Protein AF-A0A7R9XK84-F1 (afdb_monomer_lite)

Structure (mmCIF, N/CA/C/O backbone):
data_AF-A0A7R9XK84-F1
#
_entry.id   AF-A0A7R9XK84-F1
#
loop_
_atom_site.group_PDB
_atom_site.id
_atom_site.type_symbol
_atom_site.label_atom_id
_atom_site.label_alt_id
_atom_site.label_comp_id
_atom_site.label_asym_id
_atom_site.label_entity_id
_atom_site.label_seq_id
_atom_site.pdbx_PDB_ins_code
_atom_site.Cartn_x
_atom_site.Cartn_y
_atom_site.Cartn_z
_atom_site.occupancy
_atom_site.B_iso_or_equiv
_atom_site.auth_seq_id
_atom_site.auth_comp_id
_atom_site.auth_asym_id
_atom_site.auth_atom_id
_atom_site.pdbx_PDB_model_num
ATOM 1 N N . ARG A 1 1 ? 10.778 -7.298 11.059 1.00 48.56 1 ARG A N 1
ATOM 2 C CA . ARG A 1 1 ? 10.128 -5.977 11.224 1.00 48.56 1 ARG A CA 1
ATOM 3 C C . ARG A 1 1 ? 9.045 -6.166 12.270 1.00 48.56 1 ARG A C 1
ATOM 5 O O . ARG A 1 1 ? 8.047 -6.797 11.960 1.00 48.56 1 ARG A O 1
ATOM 12 N N . THR A 1 2 ? 9.293 -5.759 13.508 1.00 52.97 2 THR A N 1
ATOM 13 C CA . THR A 1 2 ? 8.288 -5.835 14.573 1.00 52.97 2 THR A CA 1
ATOM 14 C C . THR A 1 2 ? 7.243 -4.771 14.271 1.00 52.97 2 THR A C 1
ATOM 16 O O . THR A 1 2 ? 7.591 -3.597 14.146 1.00 52.97 2 THR A O 1
ATOM 19 N N . TYR A 1 3 ? 5.997 -5.180 14.045 1.00 66.75 3 TYR A N 1
ATOM 20 C CA . TYR A 1 3 ? 4.890 -4.235 13.965 1.00 66.75 3 TYR A CA 1
ATOM 21 C C . TYR A 1 3 ? 4.845 -3.471 15.300 1.00 66.75 3 TYR A C 1
ATOM 23 O O . TYR A 1 3 ? 4.953 -4.124 16.339 1.00 66.75 3 TYR A O 1
ATOM 31 N N . PRO A 1 4 ? 4.781 -2.128 15.323 1.00 86.38 4 PRO A N 1
ATOM 32 C CA . PRO A 1 4 ? 4.914 -1.399 16.577 1.00 86.38 4 PRO A CA 1
ATOM 33 C C . PRO A 1 4 ? 3.757 -1.765 17.513 1.00 86.38 4 PRO A C 1
ATOM 35 O O . PRO A 1 4 ? 2.601 -1.528 17.164 1.00 86.38 4 PRO A O 1
ATOM 38 N N . GLU A 1 5 ? 4.056 -2.298 18.701 1.00 89.25 5 GLU A N 1
ATOM 39 C CA . GLU A 1 5 ? 3.060 -2.656 19.733 1.00 89.25 5 GLU A CA 1
ATOM 40 C C . GLU A 1 5 ? 2.086 -1.498 20.005 1.00 89.25 5 GLU A C 1
ATOM 42 O O . GLU A 1 5 ? 0.883 -1.691 20.154 1.00 89.25 5 GLU A O 1
ATOM 47 N N . LYS A 1 6 ? 2.591 -0.260 19.925 1.00 90.62 6 LYS A N 1
ATOM 48 C CA . LYS A 1 6 ? 1.802 0.970 20.037 1.00 90.62 6 LYS A CA 1
ATOM 49 C C . LYS A 1 6 ? 0.612 1.031 19.068 1.00 90.62 6 LYS A C 1
ATOM 51 O O . LYS A 1 6 ? -0.447 1.508 19.456 1.00 90.62 6 LYS A O 1
ATOM 56 N N . ILE A 1 7 ? 0.767 0.576 17.822 1.00 90.25 7 ILE A N 1
ATOM 57 C CA . ILE A 1 7 ? -0.324 0.611 16.837 1.00 90.25 7 ILE A CA 1
ATOM 58 C C . ILE A 1 7 ? -1.363 -0.468 17.159 1.00 90.25 7 ILE A C 1
ATOM 60 O O . ILE A 1 7 ? -2.554 -0.206 17.035 1.00 90.25 7 ILE A O 1
ATOM 64 N N . GLN A 1 8 ? -0.938 -1.652 17.615 1.00 91.19 8 GLN A N 1
ATOM 65 C CA . GLN A 1 8 ? -1.873 -2.709 18.027 1.00 91.19 8 GLN A CA 1
ATOM 66 C C . GLN A 1 8 ? -2.725 -2.259 19.211 1.00 91.19 8 GLN A C 1
ATOM 68 O O . GLN A 1 8 ? -3.939 -2.445 19.183 1.00 91.19 8 GLN A O 1
ATOM 73 N N . ASN A 1 9 ? -2.107 -1.599 20.193 1.00 94.06 9 ASN A N 1
ATOM 74 C CA . ASN A 1 9 ? -2.819 -1.058 21.347 1.00 94.06 9 ASN A CA 1
ATOM 75 C C . ASN A 1 9 ? -3.866 -0.024 20.921 1.00 94.06 9 ASN A C 1
ATOM 77 O O . ASN A 1 9 ? -5.014 -0.139 21.324 1.00 94.06 9 ASN A O 1
ATOM 81 N N . ILE A 1 10 ? -3.520 0.915 20.031 1.00 93.50 10 ILE A N 1
ATOM 82 C CA . ILE A 1 10 ? -4.483 1.905 19.517 1.00 93.50 10 ILE A CA 1
ATOM 83 C C . ILE A 1 10 ? -5.638 1.225 18.769 1.00 93.50 10 ILE A C 1
ATOM 85 O O . ILE A 1 10 ? -6.790 1.609 18.952 1.00 93.50 10 ILE A O 1
ATOM 89 N N . ILE A 1 11 ? -5.351 0.218 17.935 1.00 95.00 11 ILE A N 1
ATOM 90 C CA . ILE A 1 11 ? -6.386 -0.526 17.199 1.00 95.00 11 ILE A CA 1
ATOM 91 C C . ILE A 1 11 ? -7.358 -1.200 18.173 1.00 95.00 11 ILE A C 1
ATOM 93 O O . ILE A 1 11 ? -8.570 -1.074 18.004 1.00 95.00 11 ILE A O 1
ATOM 97 N N . ALA A 1 12 ? -6.830 -1.864 19.204 1.00 95.12 12 ALA A N 1
ATOM 98 C CA . ALA A 1 12 ? -7.629 -2.556 20.208 1.00 95.12 12 ALA A CA 1
ATOM 99 C C . ALA A 1 12 ? -8.426 -1.587 21.100 1.00 95.12 12 ALA A C 1
ATOM 101 O O . ALA A 1 12 ? -9.625 -1.778 21.279 1.00 95.12 12 ALA A O 1
ATOM 102 N N . GLU A 1 13 ? -7.791 -0.534 21.621 1.00 96.94 13 GLU A N 1
ATOM 103 C CA . GLU A 1 13 ? -8.413 0.462 22.508 1.00 96.94 13 GLU A CA 1
ATOM 104 C C . GLU A 1 13 ? -9.548 1.230 21.827 1.00 96.94 13 GLU A C 1
ATOM 106 O O . GLU A 1 13 ? -10.558 1.533 22.457 1.00 96.94 13 GLU A O 1
ATOM 111 N N . GLN A 1 14 ? -9.389 1.547 20.542 1.00 96.56 14 GLN A N 1
ATOM 112 C CA . GLN A 1 14 ? -10.389 2.282 19.765 1.00 96.56 14 GLN A CA 1
ATOM 113 C C . GLN A 1 14 ? -11.412 1.358 19.084 1.00 96.56 14 GLN A C 1
ATOM 115 O O . GLN A 1 14 ? -12.358 1.844 18.469 1.00 96.56 14 GLN A O 1
ATOM 120 N N . GLY A 1 15 ? -11.236 0.035 19.181 1.00 96.88 15 GLY A N 1
ATOM 121 C CA . GLY A 1 15 ? -12.152 -0.949 18.606 1.00 96.88 15 GLY A CA 1
ATOM 122 C C . GLY A 1 15 ? -12.191 -0.952 17.076 1.00 96.88 15 GLY A C 1
ATOM 123 O O . GLY A 1 15 ? -13.232 -1.263 16.497 1.00 96.88 15 GLY A O 1
ATOM 124 N N . TYR A 1 16 ? -11.089 -0.596 16.408 1.00 96.88 16 TYR A N 1
ATOM 125 C CA . TYR A 1 16 ? -11.037 -0.614 14.946 1.00 96.88 16 TYR A CA 1
ATOM 126 C C . TYR A 1 16 ? -11.070 -2.047 14.412 1.00 96.88 16 TYR A C 1
ATOM 128 O O . TYR A 1 16 ? -10.351 -2.933 14.875 1.00 96.88 16 TYR A O 1
ATOM 136 N N . THR A 1 17 ? -11.877 -2.254 13.378 1.00 96.69 17 THR A N 1
ATOM 137 C CA . THR A 1 17 ? -11.927 -3.512 12.626 1.00 96.69 17 THR A CA 1
ATOM 138 C C . THR A 1 17 ? -10.834 -3.558 11.557 1.00 96.69 17 THR A C 1
ATOM 140 O O . THR A 1 17 ? -10.293 -2.526 11.154 1.00 96.69 17 THR A O 1
ATOM 143 N N . ALA A 1 18 ? -10.525 -4.754 11.050 1.00 95.25 18 ALA A N 1
ATOM 144 C CA . ALA A 1 18 ? -9.554 -4.917 9.965 1.00 95.25 18 ALA A CA 1
ATOM 145 C C . ALA A 1 18 ? -9.962 -4.162 8.678 1.00 95.25 18 ALA A C 1
ATOM 147 O O . ALA A 1 18 ? -9.094 -3.713 7.927 1.00 95.25 18 ALA A O 1
ATOM 148 N N . ASP A 1 19 ? -11.262 -3.918 8.483 1.00 96.94 19 ASP A N 1
ATOM 149 C CA . ASP A 1 19 ? -11.790 -3.163 7.342 1.00 96.94 19 ASP A CA 1
ATOM 150 C C . ASP A 1 19 ? -11.469 -1.661 7.428 1.00 96.94 19 ASP A C 1
ATOM 152 O O . ASP A 1 19 ? -11.406 -0.975 6.408 1.00 96.94 19 ASP A O 1
ATOM 156 N N . GLN A 1 20 ? -11.262 -1.145 8.645 1.00 95.69 20 GLN A N 1
ATOM 157 C CA . GLN A 1 20 ? -11.045 0.276 8.944 1.00 95.69 20 GLN A CA 1
ATOM 158 C C . GLN A 1 20 ? -9.564 0.649 9.075 1.00 95.69 20 GLN A C 1
ATOM 160 O O . GLN A 1 20 ? -9.226 1.833 9.096 1.00 95.69 20 GLN A O 1
ATOM 165 N N . VAL A 1 21 ? -8.674 -0.338 9.174 1.00 95.69 21 VAL A N 1
ATOM 166 C CA . VAL A 1 21 ? -7.231 -0.117 9.295 1.00 95.69 21 VAL A CA 1
ATOM 167 C C . VAL A 1 21 ? -6.607 -0.172 7.911 1.00 95.69 21 VAL A C 1
ATOM 169 O O . VAL A 1 21 ? -6.622 -1.214 7.266 1.00 95.69 21 VAL A O 1
ATOM 172 N N . PHE A 1 22 ? -6.025 0.939 7.471 1.00 95.50 22 PHE A N 1
ATOM 173 C CA . PHE A 1 22 ? -5.401 1.062 6.157 1.00 95.50 22 PHE A CA 1
ATOM 174 C C . PHE A 1 22 ? -3.887 1.196 6.261 1.00 95.50 22 PHE A C 1
ATOM 176 O O . PHE A 1 22 ? -3.371 1.887 7.138 1.00 95.50 22 PHE A O 1
ATOM 183 N N . ASN A 1 23 ? -3.183 0.579 5.316 1.00 94.69 23 ASN A N 1
ATOM 184 C CA . ASN A 1 23 ? -1.773 0.838 5.068 1.00 94.69 23 ASN A CA 1
ATOM 185 C C . ASN A 1 23 ? -1.597 1.403 3.659 1.00 94.69 23 ASN A C 1
ATOM 187 O O . ASN A 1 23 ? -2.268 0.959 2.728 1.00 94.69 23 ASN A O 1
ATOM 191 N N . ALA A 1 24 ? -0.667 2.340 3.505 1.00 95.88 24 ALA A N 1
ATOM 192 C CA . ALA A 1 24 ? -0.311 2.919 2.221 1.00 95.88 24 ALA A CA 1
ATOM 193 C C . ALA A 1 24 ? 1.208 2.917 2.049 1.00 95.88 24 ALA A C 1
ATOM 195 O O . ALA A 1 24 ? 1.933 3.235 2.990 1.00 95.88 24 ALA A O 1
ATOM 196 N N . ASP A 1 25 ? 1.682 2.568 0.856 1.00 95.75 25 ASP A N 1
ATOM 197 C CA . ASP A 1 25 ? 3.108 2.601 0.538 1.00 95.75 25 ASP A CA 1
ATOM 198 C C . ASP A 1 25 ? 3.354 2.926 -0.939 1.00 95.75 25 ASP A C 1
ATOM 200 O O . ASP A 1 25 ? 2.508 2.692 -1.814 1.00 95.75 25 ASP A O 1
ATOM 204 N N . GLU A 1 26 ? 4.531 3.480 -1.210 1.00 96.00 26 GLU A N 1
ATOM 205 C CA . GLU A 1 26 ? 4.981 3.806 -2.555 1.00 96.00 26 GLU A CA 1
ATOM 206 C C . GLU A 1 26 ? 5.697 2.618 -3.199 1.00 96.00 26 GLU A C 1
ATOM 208 O O . GLU A 1 26 ? 6.594 1.999 -2.626 1.00 96.00 26 GLU A O 1
ATOM 213 N N . THR A 1 27 ? 5.356 2.325 -4.451 1.00 93.44 27 THR A N 1
ATOM 214 C CA . THR A 1 27 ? 6.028 1.293 -5.240 1.00 93.44 27 THR A CA 1
ATOM 215 C C . THR A 1 27 ? 6.418 1.799 -6.621 1.00 93.44 27 THR A C 1
ATOM 217 O O . THR A 1 27 ? 5.710 2.578 -7.258 1.00 93.44 27 THR A O 1
ATOM 220 N N . GLY A 1 28 ? 7.576 1.352 -7.102 1.00 92.50 28 GLY A N 1
ATOM 221 C CA . GLY A 1 28 ? 8.070 1.679 -8.434 1.00 92.50 28 GLY A CA 1
ATOM 222 C C . GLY A 1 28 ? 7.599 0.663 -9.471 1.00 92.50 28 GLY A C 1
ATOM 223 O O . GLY A 1 28 ? 8.030 -0.488 -9.453 1.00 92.50 28 GLY A O 1
ATOM 224 N N . LEU A 1 29 ? 6.791 1.102 -10.431 1.00 91.06 29 LEU A N 1
ATOM 225 C CA . LEU A 1 29 ? 6.368 0.333 -11.594 1.00 91.06 29 LEU A CA 1
ATOM 226 C C . LEU A 1 29 ? 7.235 0.677 -12.810 1.00 91.06 29 LEU A C 1
ATOM 228 O O . LEU A 1 29 ? 7.331 1.835 -13.217 1.00 91.06 29 LEU A O 1
ATOM 232 N N . TRP A 1 30 ? 7.836 -0.337 -13.431 1.00 86.94 30 TRP A N 1
ATOM 233 C CA . TRP A 1 30 ? 8.533 -0.161 -14.704 1.00 86.94 30 TRP A CA 1
ATOM 234 C C . TRP A 1 30 ? 7.538 0.138 -15.823 1.00 86.94 30 TRP A C 1
ATOM 236 O O . TRP A 1 30 ? 6.662 -0.674 -16.122 1.00 86.94 30 TRP A O 1
ATOM 246 N N . TRP A 1 31 ? 7.696 1.287 -16.469 1.00 84.88 31 TRP A N 1
ATOM 247 C CA . TRP A 1 31 ? 6.828 1.708 -17.556 1.00 84.88 31 TRP A CA 1
ATOM 248 C C . TRP A 1 31 ? 7.402 1.280 -18.900 1.00 84.88 31 TRP A C 1
ATOM 250 O O . TRP A 1 31 ? 8.566 1.537 -19.189 1.00 84.88 31 TRP A O 1
ATOM 260 N N . LYS A 1 32 ? 6.585 0.618 -19.731 1.00 81.94 32 LYS A N 1
ATOM 261 C CA . LYS A 1 32 ? 6.964 0.169 -21.088 1.00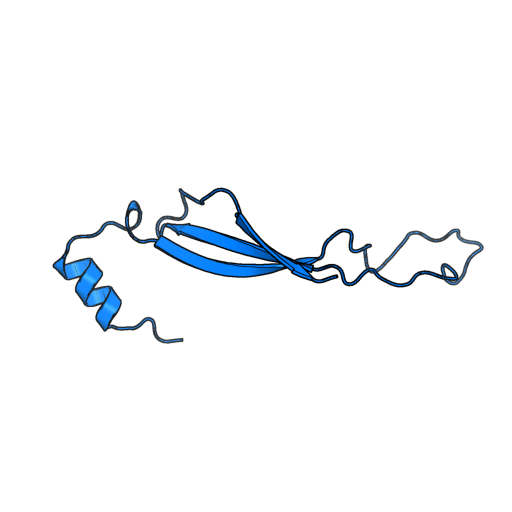 81.94 32 LYS A CA 1
ATOM 262 C C . LYS A 1 32 ? 8.258 -0.663 -21.148 1.00 81.94 32 LYS A C 1
ATOM 264 O O . LYS A 1 32 ? 8.914 -0.733 -22.187 1.00 81.94 32 LYS A O 1
ATOM 269 N N . LYS A 1 33 ? 8.633 -1.318 -20.047 1.00 80.06 33 LYS A N 1
ATOM 270 C CA . LYS A 1 33 ? 9.819 -2.171 -20.004 1.00 80.06 33 LYS A CA 1
ATOM 271 C C . LYS A 1 33 ? 9.576 -3.436 -20.820 1.00 80.06 33 LYS A C 1
ATOM 273 O O . LYS A 1 33 ? 8.640 -4.184 -20.554 1.00 80.06 33 LYS A O 1
ATOM 278 N N . MET A 1 34 ? 10.452 -3.682 -21.787 1.00 74.81 34 MET A N 1
ATOM 279 C CA . MET A 1 34 ? 10.413 -4.908 -22.578 1.00 74.81 34 MET A CA 1
ATOM 280 C C . MET A 1 34 ? 10.798 -6.131 -21.731 1.00 74.81 34 MET A C 1
ATOM 282 O O . MET A 1 34 ? 11.613 -6.007 -20.806 1.00 74.81 34 MET A O 1
ATOM 286 N N . PRO A 1 35 ? 10.262 -7.321 -22.055 1.00 74.12 35 PRO A N 1
ATOM 287 C CA . PRO A 1 35 ? 10.730 -8.576 -21.483 1.00 74.12 35 PRO A CA 1
ATOM 288 C C . PRO A 1 35 ? 12.238 -8.753 -21.683 1.00 74.12 35 PRO A C 1
ATOM 290 O O . PRO A 1 35 ? 12.800 -8.337 -22.693 1.00 74.12 35 PRO A O 1
ATOM 293 N N . SER A 1 36 ? 12.897 -9.418 -20.735 1.00 67.94 36 SER A N 1
ATOM 294 C CA . SER A 1 36 ? 14.340 -9.695 -20.803 1.00 67.94 36 SER A CA 1
ATOM 295 C C . SER A 1 36 ? 14.732 -10.626 -21.955 1.00 67.94 36 SER A C 1
ATOM 297 O O . SER A 1 36 ? 15.896 -10.653 -22.347 1.00 67.94 36 SER A O 1
ATOM 299 N N . LYS A 1 37 ? 13.772 -11.381 -22.496 1.00 67.00 37 LYS A N 1
ATOM 300 C CA . LYS A 1 37 ? 13.928 -12.215 -23.686 1.00 67.00 37 LYS A CA 1
ATOM 301 C C . LYS A 1 37 ? 12.923 -11.757 -24.731 1.00 67.00 37 LYS A C 1
ATOM 303 O O . LYS A 1 37 ? 11.720 -11.932 -24.554 1.00 67.00 37 LYS A O 1
ATOM 308 N N . THR A 1 38 ? 13.418 -11.169 -25.808 1.00 65.44 38 THR A N 1
ATOM 309 C CA . THR A 1 38 ? 12.641 -10.929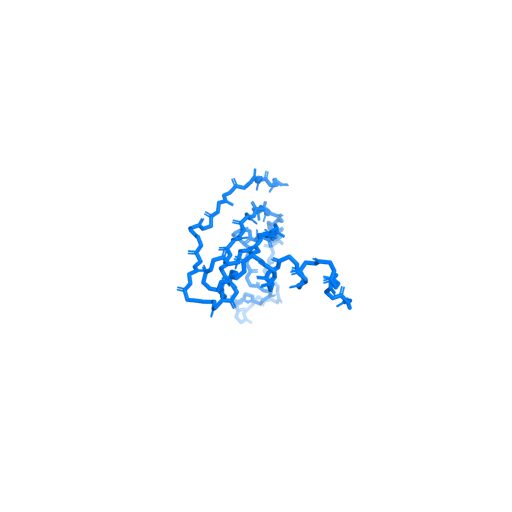 -27.022 1.00 65.44 38 THR A CA 1
ATOM 310 C C . THR A 1 38 ? 12.837 -12.113 -27.965 1.00 65.44 38 THR A C 1
ATOM 312 O O . THR A 1 38 ? 13.936 -12.658 -28.065 1.00 65.44 38 THR A O 1
ATOM 315 N N . PHE A 1 39 ? 11.771 -12.551 -28.639 1.00 64.75 39 PHE A N 1
ATOM 316 C CA . PHE A 1 39 ? 11.910 -13.502 -29.739 1.00 64.75 39 PHE A CA 1
ATOM 317 C C . PHE A 1 39 ? 12.642 -12.790 -30.878 1.00 64.75 39 PHE A C 1
ATOM 319 O O . PHE A 1 39 ? 12.087 -11.892 -31.505 1.00 64.75 39 PHE A O 1
ATOM 326 N N . ILE A 1 40 ? 13.902 -13.156 -31.094 1.00 68.31 40 ILE A N 1
ATOM 327 C CA . ILE A 1 40 ? 14.682 -12.730 -32.258 1.00 68.31 40 ILE A CA 1
ATOM 328 C C . ILE A 1 40 ? 14.515 -13.759 -33.376 1.00 68.31 40 ILE A C 1
ATOM 330 O O . ILE A 1 40 ? 14.245 -14.936 -33.109 1.00 68.31 40 ILE A O 1
ATOM 334 N N . SER A 1 41 ? 14.640 -13.322 -34.632 1.00 68.62 41 SER A N 1
ATOM 335 C CA . SER A 1 41 ? 14.647 -14.246 -35.772 1.00 68.62 41 SER A CA 1
ATOM 336 C C . SER A 1 41 ? 15.730 -15.311 -35.574 1.00 68.62 41 SER A C 1
ATOM 338 O O . SER A 1 41 ? 16.796 -15.011 -35.045 1.00 68.62 41 SER A O 1
ATOM 340 N N . LYS A 1 42 ? 15.517 -16.544 -36.057 1.00 68.31 42 LYS A N 1
ATOM 341 C CA . LYS A 1 42 ? 16.538 -17.616 -36.009 1.00 68.31 42 LYS A CA 1
ATOM 342 C C . LYS A 1 42 ? 17.857 -17.225 -36.693 1.00 68.31 42 LYS A C 1
ATOM 344 O O . LYS A 1 42 ? 18.886 -17.839 -36.431 1.00 68.31 42 LYS A O 1
ATOM 349 N N . THR A 1 43 ? 17.814 -16.236 -37.583 1.00 74.75 43 THR A N 1
ATOM 350 C CA . THR A 1 43 ? 18.971 -15.692 -38.303 1.00 74.75 43 THR A CA 1
ATOM 351 C C . THR A 1 43 ? 19.718 -14.607 -37.526 1.00 74.75 43 THR A C 1
ATOM 353 O O . THR A 1 43 ? 20.845 -14.275 -37.885 1.00 74.75 43 THR A O 1
ATOM 356 N N . GLU A 1 44 ? 19.127 -14.053 -36.468 1.00 65.69 44 GLU A N 1
ATOM 357 C CA . GLU A 1 44 ? 19.722 -13.001 -35.646 1.00 65.69 44 GLU A CA 1
ATOM 358 C C . GLU A 1 44 ? 20.229 -13.585 -34.323 1.00 65.69 44 GLU A C 1
ATOM 360 O O . GLU A 1 44 ? 19.519 -14.311 -33.633 1.00 65.69 44 GLU A O 1
ATOM 365 N N . LYS A 1 45 ? 21.478 -13.275 -33.952 1.00 65.31 45 LYS A N 1
ATOM 366 C CA . LYS A 1 45 ? 22.075 -13.715 -32.673 1.00 65.31 45 LYS A CA 1
ATOM 367 C C . LYS A 1 45 ? 21.720 -12.795 -31.503 1.00 65.31 45 LYS A C 1
ATOM 369 O O . LYS A 1 45 ? 21.674 -13.242 -30.361 1.00 65.31 45 LYS A O 1
ATOM 374 N N . THR A 1 46 ? 21.485 -11.518 -31.786 1.00 63.03 46 THR A N 1
ATOM 375 C CA . THR A 1 46 ? 21.088 -10.468 -30.842 1.00 63.03 46 THR A CA 1
ATOM 376 C C . THR A 1 46 ? 20.259 -9.435 -31.601 1.00 63.03 46 THR A C 1
ATOM 378 O O . THR A 1 46 ? 20.527 -9.195 -32.774 1.00 63.03 46 THR A O 1
ATOM 381 N N . ALA A 1 47 ? 19.271 -8.811 -30.953 1.00 66.81 47 ALA A N 1
ATOM 382 C CA . ALA A 1 47 ? 18.574 -7.665 -31.536 1.00 66.81 47 ALA A CA 1
ATOM 383 C C . ALA A 1 47 ? 19.492 -6.424 -31.454 1.00 66.81 47 ALA A C 1
ATOM 385 O O . ALA A 1 47 ? 19.796 -5.984 -30.337 1.00 66.81 47 ALA A O 1
ATOM 386 N N . PRO A 1 48 ? 19.981 -5.862 -32.576 1.00 63.66 48 PRO A N 1
ATOM 387 C CA . PRO A 1 48 ? 20.862 -4.699 -32.538 1.00 63.66 48 PRO A CA 1
ATOM 388 C C . PRO A 1 48 ? 20.098 -3.434 -32.105 1.00 63.66 48 PRO A C 1
ATOM 390 O O . PRO A 1 48 ? 18.962 -3.206 -32.508 1.00 63.66 48 PRO A O 1
ATOM 393 N N . GLY A 1 49 ? 20.732 -2.589 -31.282 1.00 60.91 49 GLY A N 1
ATOM 394 C CA . GLY A 1 49 ? 20.257 -1.226 -30.990 1.00 60.91 49 GLY A CA 1
ATOM 395 C C . GLY A 1 49 ? 19.236 -1.052 -29.854 1.00 60.91 49 GLY A C 1
ATOM 396 O O . GLY A 1 49 ? 18.766 0.065 -29.647 1.00 60.91 49 GLY A O 1
ATOM 397 N N . PHE A 1 50 ? 18.890 -2.091 -29.085 1.00 63.94 50 PHE A N 1
ATOM 398 C CA . PHE A 1 50 ? 17.861 -1.949 -28.048 1.00 63.94 50 PHE A CA 1
ATOM 399 C C . PHE A 1 50 ? 18.410 -1.444 -26.701 1.00 63.94 50 PHE A C 1
ATOM 401 O O . PHE A 1 50 ? 19.063 -2.176 -25.954 1.00 63.94 50 PHE A O 1
ATOM 408 N N . LYS A 1 51 ? 18.088 -0.194 -26.346 1.00 64.31 51 LYS A N 1
ATOM 409 C CA . LYS A 1 51 ? 18.271 0.344 -24.989 1.00 64.31 51 LYS A CA 1
ATOM 410 C C . LYS A 1 51 ? 16.975 0.141 -24.205 1.00 64.31 51 LYS A C 1
ATOM 412 O O . LYS A 1 51 ? 15.946 0.709 -24.555 1.00 64.31 51 LYS A O 1
ATOM 417 N N . VAL A 1 52 ? 17.026 -0.657 -23.137 1.00 65.12 52 VAL A N 1
ATOM 418 C CA . VAL A 1 52 ? 15.881 -0.847 -22.231 1.00 65.12 52 VAL A CA 1
ATOM 419 C C . VAL A 1 52 ? 15.477 0.519 -21.667 1.00 65.12 52 VAL A C 1
ATOM 421 O O . VAL A 1 52 ? 16.284 1.154 -20.983 1.00 65.12 52 VAL A O 1
ATOM 424 N N . SER A 1 53 ? 14.250 0.971 -21.956 1.00 69.56 53 SER A N 1
ATOM 425 C CA . SER A 1 53 ? 13.671 2.134 -21.273 1.00 69.56 53 SER A CA 1
ATOM 426 C C . SER A 1 53 ? 13.633 1.839 -19.774 1.00 69.56 53 SER A C 1
ATOM 428 O O . SER A 1 53 ? 13.188 0.773 -19.338 1.00 69.56 53 SER A O 1
ATOM 430 N N . LYS A 1 54 ? 14.188 2.772 -19.000 1.00 76.62 54 LYS A N 1
ATOM 431 C CA . LYS A 1 54 ? 14.213 2.735 -17.536 1.00 76.62 54 LYS A CA 1
ATOM 432 C C . LYS A 1 54 ? 13.142 3.656 -16.942 1.00 76.62 54 LYS A C 1
ATOM 434 O O . LYS A 1 54 ? 13.233 3.991 -15.764 1.00 76.62 54 LYS A O 1
ATOM 439 N N . ASP A 1 55 ? 12.137 4.032 -17.733 1.00 86.19 55 ASP A N 1
ATOM 440 C CA . ASP A 1 55 ? 11.018 4.836 -17.258 1.00 86.19 55 ASP A CA 1
ATOM 441 C C . ASP A 1 5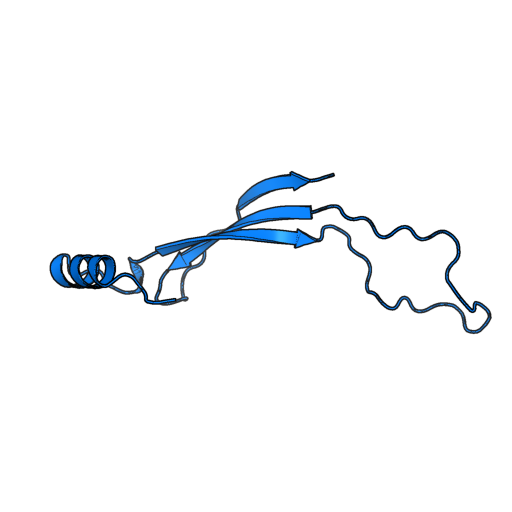5 ? 10.365 4.118 -16.069 1.00 86.19 55 ASP A C 1
ATOM 443 O O . ASP A 1 55 ? 10.024 2.927 -16.135 1.00 86.19 55 ASP A O 1
ATOM 447 N N . ARG A 1 56 ? 10.181 4.844 -14.966 1.00 89.88 56 ARG A N 1
ATOM 448 C CA . ARG A 1 56 ? 9.564 4.312 -13.749 1.00 89.88 56 ARG A CA 1
ATOM 449 C C . ARG A 1 56 ? 8.446 5.234 -13.294 1.00 89.88 56 ARG A C 1
ATOM 451 O O . ARG A 1 56 ? 8.656 6.430 -13.111 1.00 89.88 56 ARG A O 1
ATOM 458 N N . LEU A 1 57 ? 7.263 4.670 -13.089 1.00 93.25 57 LEU A N 1
ATOM 459 C CA . LEU A 1 57 ? 6.161 5.336 -12.405 1.00 93.25 57 LEU A CA 1
ATOM 460 C C . LEU A 1 57 ? 6.237 4.970 -10.928 1.00 93.25 57 LEU A C 1
ATOM 462 O O . LEU A 1 57 ? 6.299 3.790 -10.600 1.00 93.25 57 LEU A O 1
ATOM 466 N N . THR A 1 58 ? 6.229 5.954 -10.042 1.00 95.12 58 THR A N 1
ATOM 467 C CA . THR A 1 58 ? 6.011 5.708 -8.616 1.00 95.12 58 THR A CA 1
ATOM 468 C C . THR A 1 58 ? 4.518 5.797 -8.354 1.00 95.12 58 THR A C 1
ATOM 470 O O . THR A 1 58 ? 3.899 6.833 -8.611 1.00 95.12 58 THR A O 1
ATOM 473 N N . LEU A 1 59 ? 3.941 4.699 -7.881 1.00 95.25 59 LEU A N 1
ATOM 474 C CA . LEU A 1 59 ? 2.534 4.591 -7.532 1.00 95.25 59 LEU A CA 1
ATOM 475 C C . LEU A 1 59 ? 2.389 4.540 -6.014 1.00 95.25 59 LEU A C 1
ATOM 477 O O . LEU A 1 59 ? 3.130 3.812 -5.362 1.00 95.25 59 LEU A O 1
ATOM 481 N N . LEU A 1 60 ? 1.407 5.256 -5.476 1.00 96.56 60 LEU A N 1
ATOM 482 C CA . LEU A 1 60 ? 0.933 5.070 -4.111 1.00 96.56 60 LEU A CA 1
ATOM 483 C C . LEU A 1 60 ? -0.209 4.057 -4.144 1.00 96.56 60 LEU A C 1
ATOM 485 O O . LEU A 1 60 ? -1.221 4.266 -4.825 1.00 96.56 60 LEU A O 1
ATOM 489 N N . LEU A 1 61 ? -0.026 2.957 -3.423 1.00 96.25 61 LEU A N 1
ATOM 490 C CA . LEU A 1 61 ? -1.041 1.932 -3.222 1.00 96.25 61 LEU A CA 1
ATOM 491 C C . LEU A 1 61 ? -1.498 1.982 -1.771 1.00 96.25 61 LEU A C 1
ATOM 493 O O . LEU A 1 61 ? -0.680 2.181 -0.877 1.00 96.25 61 LEU A O 1
ATOM 497 N N . CYS A 1 62 ? -2.795 1.805 -1.545 1.00 97.25 62 CYS A N 1
ATOM 498 C CA . CYS A 1 62 ? -3.372 1.765 -0.211 1.00 97.25 62 CYS A CA 1
ATOM 499 C C . CYS A 1 62 ? -4.425 0.659 -0.145 1.00 97.25 62 CYS A C 1
ATOM 501 O O . CYS A 1 62 ? -5.279 0.567 -1.029 1.00 97.25 62 CYS A O 1
ATO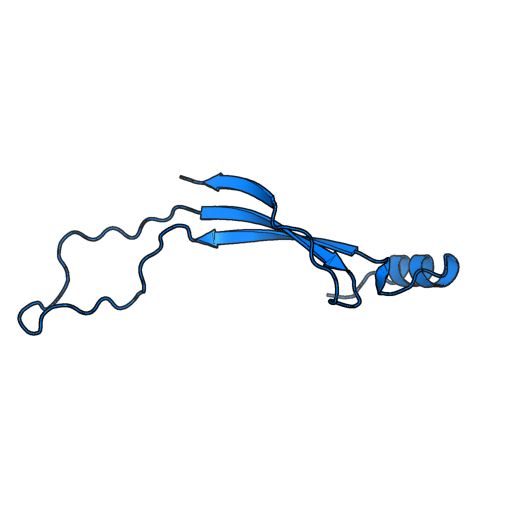M 503 N N . SER A 1 63 ? -4.362 -0.181 0.882 1.00 97.56 63 SER A N 1
ATOM 504 C CA . SER A 1 63 ? -5.334 -1.248 1.122 1.00 97.56 63 SER A CA 1
ATOM 505 C C . SER A 1 63 ? -5.689 -1.324 2.598 1.00 97.56 63 SER A C 1
ATOM 507 O O . SER A 1 63 ? -4.890 -0.934 3.457 1.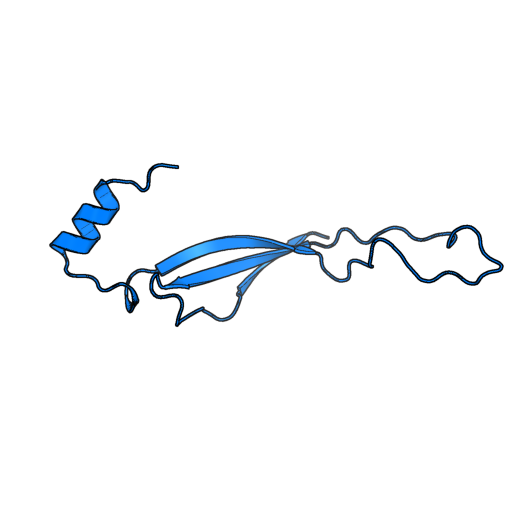00 97.56 63 SER A O 1
ATOM 509 N N . ASN A 1 64 ? -6.878 -1.838 2.895 1.00 96.69 64 ASN A N 1
ATOM 510 C CA . ASN A 1 64 ? -7.233 -2.163 4.269 1.00 96.69 64 ASN A CA 1
ATOM 511 C C . ASN A 1 64 ? -6.567 -3.474 4.724 1.00 96.69 64 ASN A C 1
ATOM 513 O O . ASN A 1 64 ? -6.013 -4.228 3.918 1.00 96.69 64 ASN A O 1
ATOM 517 N N . ALA A 1 65 ? -6.588 -3.727 6.031 1.00 94.75 65 ALA A N 1
ATOM 518 C CA . ALA A 1 65 ? -5.967 -4.901 6.634 1.00 94.75 65 ALA A CA 1
ATOM 519 C C . ALA A 1 65 ? -6.729 -6.199 6.317 1.00 94.75 65 ALA A C 1
ATOM 521 O O . ALA A 1 65 ? -6.111 -7.262 6.286 1.00 94.75 65 ALA A O 1
ATOM 522 N N . SER A 1 66 ? -8.034 -6.116 6.038 1.00 96.50 66 SER A N 1
ATOM 523 C CA . SER A 1 66 ? -8.840 -7.245 5.550 1.00 96.50 66 SER A CA 1
ATOM 524 C C . SER A 1 66 ? -8.483 -7.675 4.126 1.00 96.50 66 SER A C 1
ATOM 526 O O . SER A 1 66 ? -8.653 -8.840 3.772 1.00 96.50 66 SER A O 1
ATOM 528 N N . GLY A 1 67 ? -7.955 -6.757 3.309 1.00 95.56 67 GLY A N 1
ATOM 529 C CA . GLY A 1 67 ? -7.525 -7.017 1.934 1.00 95.56 67 GLY A CA 1
ATOM 530 C C . GLY A 1 67 ? -8.658 -7.087 0.907 1.00 95.56 67 GLY A C 1
ATOM 531 O O . GLY A 1 67 ? -8.398 -7.366 -0.262 1.00 95.56 67 GLY A O 1
ATOM 532 N N . ASP A 1 68 ? -9.898 -6.828 1.311 1.00 96.00 68 ASP A N 1
ATOM 533 C CA . ASP A 1 68 ? -11.070 -6.778 0.433 1.00 96.00 68 ASP A CA 1
ATOM 534 C C . ASP A 1 68 ? -11.250 -5.402 -0.227 1.00 96.00 68 ASP A C 1
ATOM 536 O O . ASP A 1 68 ? -11.935 -5.283 -1.246 1.00 96.00 68 ASP A O 1
ATOM 540 N N . PHE A 1 69 ? -10.575 -4.373 0.294 1.00 96.88 69 PHE A N 1
ATOM 541 C CA . PHE A 1 69 ? -10.557 -3.042 -0.287 1.00 96.88 69 PHE A CA 1
ATOM 542 C C . PHE A 1 69 ? -9.135 -2.578 -0.613 1.00 96.88 69 PHE A C 1
ATOM 544 O O . PHE A 1 69 ? -8.249 -2.496 0.242 1.00 96.88 69 PHE A O 1
ATOM 551 N N . MET A 1 70 ? -8.948 -2.166 -1.866 1.00 95.50 70 MET A N 1
ATOM 552 C CA . MET A 1 70 ? -7.755 -1.468 -2.330 1.00 95.50 70 MET A CA 1
ATOM 553 C C . MET A 1 70 ? -8.174 -0.201 -3.068 1.00 95.50 70 MET A C 1
ATOM 555 O O . MET A 1 70 ? -9.064 -0.227 -3.922 1.00 95.50 70 MET A O 1
ATOM 559 N N . THR A 1 71 ? -7.535 0.922 -2.750 1.00 92.81 71 THR A N 1
ATOM 560 C CA . THR A 1 71 ? -7.789 2.173 -3.460 1.00 92.81 71 THR A CA 1
ATOM 561 C C . THR A 1 71 ? -7.331 2.063 -4.911 1.00 92.81 71 THR A C 1
ATOM 563 O O . THR A 1 71 ? -6.443 1.281 -5.268 1.00 92.81 71 THR A O 1
ATOM 566 N N . LYS A 1 72 ? -7.918 2.890 -5.781 1.00 95.69 72 LYS A N 1
ATOM 567 C CA . LYS A 1 72 ? -7.408 3.050 -7.142 1.00 95.69 72 LYS A CA 1
ATOM 568 C C . LYS A 1 72 ? -5.946 3.532 -7.067 1.00 95.69 72 LYS A C 1
ATOM 570 O O . LYS A 1 72 ? -5.712 4.549 -6.410 1.00 95.69 72 LYS A O 1
ATOM 575 N N . PRO A 1 73 ? -4.988 2.866 -7.743 1.00 94.81 73 PRO A N 1
ATOM 576 C CA . PRO A 1 73 ? -3.589 3.283 -7.728 1.00 94.81 73 PRO A CA 1
ATOM 577 C C . PRO A 1 73 ? -3.428 4.752 -8.120 1.00 94.81 73 PRO A C 1
ATOM 579 O O . PRO A 1 73 ? -3.970 5.185 -9.143 1.00 94.81 73 PRO A O 1
ATOM 582 N N . MET A 1 74 ? -2.671 5.507 -7.324 1.00 95.69 74 MET A N 1
ATOM 583 C CA . MET A 1 74 ? -2.412 6.927 -7.570 1.00 95.69 74 MET A CA 1
ATOM 584 C C . MET A 1 74 ? -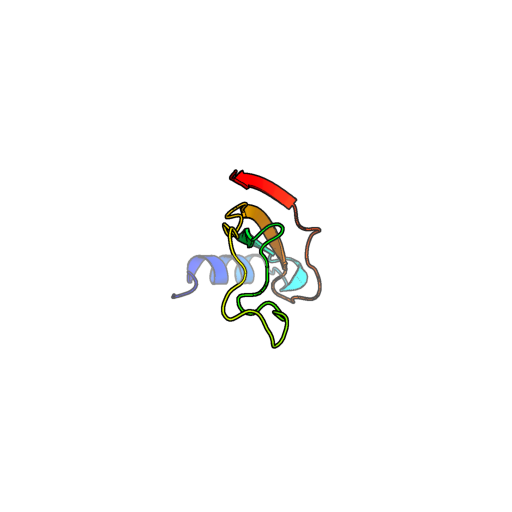0.992 7.123 -8.092 1.00 95.69 74 MET A C 1
ATOM 586 O O . MET A 1 74 ? -0.044 6.566 -7.545 1.00 95.69 74 MET A O 1
ATOM 590 N N . LEU A 1 75 ? -0.831 7.921 -9.147 1.00 94.69 75 LEU A N 1
ATOM 591 C CA . LEU A 1 75 ? 0.487 8.282 -9.665 1.00 94.69 75 LEU A CA 1
ATOM 592 C C . LEU A 1 75 ? 1.080 9.411 -8.816 1.00 94.69 75 LEU A C 1
ATOM 594 O O . LEU A 1 75 ? 0.518 10.502 -8.784 1.00 94.69 75 LEU A O 1
ATOM 598 N N . VAL A 1 76 ? 2.219 9.155 -8.172 1.00 94.44 76 VAL A N 1
ATOM 599 C CA . VAL A 1 76 ? 2.944 10.152 -7.364 1.00 94.44 76 VAL A CA 1
ATOM 600 C C . VAL A 1 76 ? 3.992 10.861 -8.211 1.00 94.44 76 VAL A C 1
ATOM 602 O O . VAL A 1 76 ? 4.059 12.086 -8.250 1.00 94.44 76 VAL A O 1
ATOM 605 N N . TYR A 1 77 ? 4.812 10.084 -8.919 1.00 90.44 77 TYR A N 1
ATOM 606 C CA . TYR A 1 77 ? 5.930 10.608 -9.694 1.00 90.44 77 TYR A CA 1
ATOM 607 C C . TYR A 1 77 ? 6.149 9.806 -10.972 1.00 90.44 77 TYR A C 1
ATOM 609 O O . TYR A 1 77 ? 5.921 8.596 -11.024 1.00 90.44 77 TYR A O 1
ATOM 617 N N . ARG A 1 78 ? 6.656 10.484 -12.002 1.00 85.69 78 ARG A N 1
ATOM 618 C CA . ARG A 1 78 ? 7.174 9.853 -13.212 1.00 85.69 78 ARG A CA 1
ATOM 619 C C . ARG A 1 78 ? 8.661 10.163 -13.340 1.00 85.69 78 ARG A C 1
ATOM 621 O O . ARG A 1 78 ? 9.027 11.297 -13.630 1.00 85.69 78 ARG A O 1
ATOM 628 N N . SER A 1 79 ? 9.488 9.136 -13.166 1.00 76.94 79 SER A N 1
ATOM 629 C CA . SER A 1 79 ? 10.911 9.186 -13.497 1.00 76.94 79 SER A CA 1
ATOM 630 C C . SER A 1 79 ? 11.075 8.924 -14.985 1.00 76.94 79 SER A C 1
ATOM 632 O O . SER A 1 79 ? 10.620 7.885 -15.480 1.00 76.94 79 SER A O 1
ATOM 634 N N . LEU A 1 80 ? 11.706 9.874 -15.673 1.00 61.12 80 LEU A N 1
ATOM 635 C CA . LEU A 1 80 ? 12.221 9.702 -17.032 1.00 61.12 80 LEU A CA 1
ATOM 636 C C . LEU A 1 80 ? 13.544 8.922 -17.011 1.00 61.12 80 LEU A C 1
ATOM 638 O O . LEU A 1 80 ? 14.227 8.957 -15.959 1.00 61.12 80 LEU A O 1
#

pLDDT: mean 84.63, std 13.59, range [48.56, 97.56]

Organism: NCBI:txid509924

Secondary structure (DSSP, 8-state):
-PPPHHHHHHHHHTT--TTT-EEEEEEEEESSPPPSS----TT-SS-TT-PPP--EEEEEEEEETTSS-BPPPEEEEEE-

Sequence (80 aa):
RTYPEKIQNIIAEQGYTADQVFNADETGLWWKKMPSKTFISKTEKTAPGFKVSKDRLTLLLCSNASGDFMTKPMLVYRSL

Foldseek 3Di:
DDDPVVVVCVCVVVVPDQQRAKDKDKDKDADPFDPPDDDDPPPDPDDPDDDGDRKIWIWIKMDGRVRPDIDDIDTDDIDD

InterPro domains:
  IPR050863 Centromere and Transposable Element-Derived Protein [PTHR19303] (9-79)

Radius of gyration: 20.9 Å; chains: 1; bounding box: 34×28×61 Å